Protein AF-A0AAD4E5P3-F1 (afdb_monomer_lite)

Secondary structure (DSSP, 8-state):
---PPPBHHHHHHHTT--HHHHHHHHHTT--BHHHHTT--HHHHHHTT--HHHHHHHHHHHHH-

pLDDT: mean 90.89, std 10.22, range [43.72, 96.88]

Organism: NCBI:txid1912939

Structure (mmCIF, N/CA/C/O backbone):
data_AF-A0AAD4E5P3-F1
#
_entry.id   AF-A0AAD4E5P3-F1
#
loop_
_atom_site.group_PDB
_atom_site.id
_atom_site.type_symbol
_atom_site.label_atom_id
_atom_site.label_alt_id
_atom_site.label_comp_id
_atom_site.label_asym_id
_atom_site.label_entity_id
_atom_site.label_seq_id
_atom_site.pdbx_PDB_ins_code
_atom_site.Cartn_x
_atom_site.Cartn_y
_atom_site.Cartn_z
_atom_site.occupancy
_atom_site.B_iso_or_equiv
_atom_site.auth_seq_id
_atom_site.auth_comp_id
_atom_site.auth_asym_id
_atom_site.auth_atom_id
_atom_site.pdbx_PDB_model_num
ATOM 1 N N . PRO A 1 1 ? 21.206 1.895 -3.385 1.00 43.72 1 PRO A N 1
ATOM 2 C CA . PRO A 1 1 ? 19.883 2.299 -3.908 1.00 43.72 1 PRO A CA 1
ATOM 3 C C . PRO A 1 1 ? 19.961 2.488 -5.429 1.00 43.72 1 PRO A C 1
ATOM 5 O O . PRO A 1 1 ? 20.259 3.577 -5.911 1.00 43.72 1 PRO A O 1
ATOM 8 N N . ASN A 1 2 ? 19.810 1.399 -6.183 1.00 48.66 2 ASN A N 1
ATOM 9 C CA . ASN A 1 2 ? 19.750 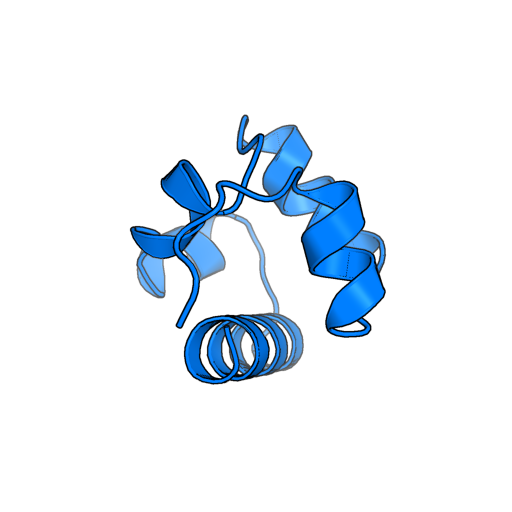1.483 -7.641 1.00 48.66 2 ASN A CA 1
ATOM 10 C C . ASN A 1 2 ? 18.315 1.866 -8.005 1.00 48.66 2 ASN A C 1
ATOM 12 O O . ASN A 1 2 ? 17.421 1.034 -7.901 1.00 48.66 2 ASN A O 1
ATOM 16 N 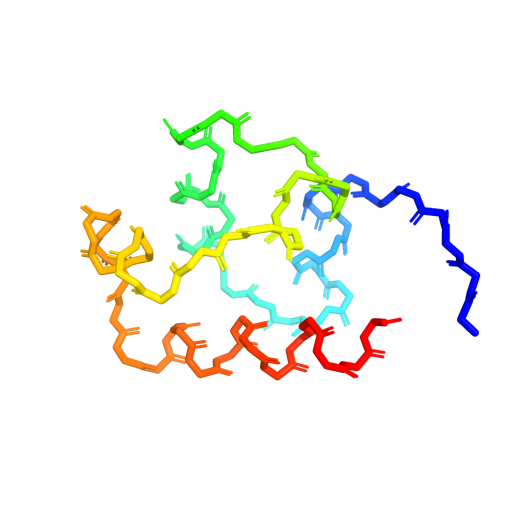N . GLY A 1 3 ? 18.109 3.132 -8.380 1.00 54.31 3 GLY A N 1
ATOM 17 C CA . GLY A 1 3 ? 16.828 3.709 -8.802 1.00 54.31 3 GLY A CA 1
ATOM 18 C C . GLY A 1 3 ? 16.344 3.192 -10.157 1.00 54.31 3 GLY A C 1
ATOM 19 O O . GLY A 1 3 ? 16.105 3.973 -11.073 1.00 54.31 3 GLY A O 1
ATOM 20 N N . LEU A 1 4 ? 16.234 1.873 -10.300 1.00 68.62 4 LEU A N 1
ATOM 21 C CA . LEU A 1 4 ? 15.513 1.257 -11.402 1.00 68.62 4 LEU A CA 1
ATOM 22 C C . LEU A 1 4 ? 14.030 1.275 -11.039 1.00 68.62 4 LEU A C 1
ATOM 24 O O . LEU A 1 4 ? 13.627 0.713 -10.020 1.00 68.62 4 LEU A O 1
ATOM 28 N N . SER A 1 5 ? 13.242 1.953 -11.873 1.00 83.56 5 SER A N 1
ATOM 29 C CA . SER A 1 5 ? 11.796 1.757 -11.941 1.00 83.56 5 SER A CA 1
ATOM 30 C C . SER A 1 5 ? 11.536 0.251 -12.022 1.00 83.56 5 SER A C 1
ATOM 32 O O . SER A 1 5 ? 12.025 -0.429 -12.928 1.00 83.56 5 SER A O 1
ATOM 34 N N . LEU A 1 6 ? 10.863 -0.278 -11.003 1.00 89.31 6 LEU A N 1
ATOM 35 C CA . LEU A 1 6 ? 10.430 -1.663 -10.960 1.00 89.31 6 LEU A CA 1
ATOM 36 C C . LEU A 1 6 ? 8.958 -1.696 -11.353 1.00 89.31 6 LEU A C 1
ATOM 38 O O . LEU A 1 6 ? 8.173 -0.923 -10.791 1.00 89.31 6 LEU A O 1
ATOM 42 N N . PRO A 1 7 ? 8.568 -2.612 -12.252 1.00 92.62 7 PRO A N 1
ATOM 43 C CA . PRO A 1 7 ? 7.171 -2.941 -12.464 1.00 92.62 7 PRO A CA 1
ATOM 44 C C . PRO A 1 7 ? 6.475 -3.248 -11.138 1.00 92.62 7 PRO A C 1
ATOM 46 O O . PRO A 1 7 ? 7.058 -3.848 -10.227 1.00 92.62 7 PRO A O 1
ATOM 49 N N . LEU A 1 8 ? 5.225 -2.809 -11.025 1.00 92.88 8 LEU A N 1
ATOM 50 C CA . LEU A 1 8 ? 4.462 -2.902 -9.787 1.00 92.88 8 LEU A CA 1
ATOM 51 C C . LEU A 1 8 ? 4.335 -4.343 -9.265 1.00 92.88 8 LEU A C 1
ATOM 53 O O . LEU A 1 8 ? 4.442 -4.578 -8.064 1.00 92.88 8 LEU A O 1
ATOM 57 N N . ASP A 1 9 ? 4.151 -5.309 -10.160 1.00 94.06 9 ASP A N 1
ATOM 58 C CA . ASP A 1 9 ? 4.061 -6.734 -9.837 1.00 94.06 9 ASP A CA 1
ATOM 59 C C . ASP A 1 9 ? 5.381 -7.282 -9.272 1.00 94.06 9 ASP A C 1
ATOM 61 O O . ASP A 1 9 ? 5.379 -8.006 -8.274 1.00 94.06 9 ASP A O 1
ATOM 65 N N . HIS A 1 10 ? 6.515 -6.878 -9.851 1.00 94.19 10 HIS A N 1
ATOM 66 C CA . HIS A 1 10 ? 7.842 -7.208 -9.336 1.00 94.19 10 HIS A CA 1
ATOM 67 C C . HIS A 1 10 ? 8.058 -6.622 -7.941 1.00 94.19 10 HIS A C 1
ATOM 69 O O . HIS A 1 10 ? 8.467 -7.343 -7.035 1.00 94.19 10 HIS A O 1
ATOM 75 N N . PHE A 1 11 ? 7.721 -5.345 -7.745 1.00 93.06 11 PHE A N 1
ATOM 76 C CA . PHE A 1 11 ? 7.822 -4.700 -6.439 1.00 93.06 11 PHE A CA 1
ATOM 77 C C . PHE A 1 11 ? 6.952 -5.404 -5.389 1.00 93.06 11 PHE A C 1
ATOM 79 O O . PHE A 1 11 ? 7.433 -5.753 -4.311 1.00 93.06 11 PHE A O 1
ATOM 86 N N . CYS A 1 12 ? 5.684 -5.679 -5.699 1.00 94.69 12 CYS A N 1
ATOM 87 C CA . CYS A 1 12 ? 4.801 -6.382 -4.772 1.00 94.69 12 CYS A CA 1
ATOM 88 C C . CYS A 1 12 ? 5.334 -7.775 -4.411 1.00 94.69 12 CYS A C 1
ATOM 90 O O . CYS A 1 12 ? 5.289 -8.148 -3.238 1.00 94.69 12 CYS A O 1
ATOM 92 N N . ARG A 1 13 ? 5.898 -8.512 -5.375 1.00 94.75 13 ARG A N 1
ATOM 93 C CA . ARG A 1 13 ? 6.500 -9.827 -5.125 1.00 94.75 13 ARG A CA 1
ATOM 94 C C . ARG A 1 13 ? 7.756 -9.742 -4.257 1.00 94.75 13 ARG A C 1
ATOM 96 O O . ARG A 1 13 ? 7.864 -10.489 -3.288 1.00 94.75 13 ARG A O 1
ATOM 103 N N . ASP A 1 14 ? 8.679 -8.840 -4.578 1.00 94.56 14 ASP A N 1
ATOM 104 C CA . ASP A 1 14 ? 9.980 -8.735 -3.903 1.00 94.56 14 ASP A CA 1
ATOM 105 C C 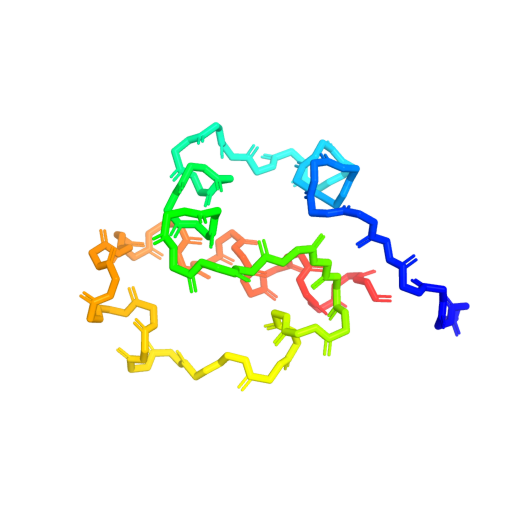. ASP A 1 14 ? 9.836 -8.334 -2.426 1.00 94.56 14 ASP A C 1
ATOM 107 O O . ASP A 1 14 ? 10.616 -8.774 -1.580 1.00 94.56 14 ASP A O 1
ATOM 111 N N . TYR A 1 15 ? 8.795 -7.562 -2.095 1.00 93.88 15 TYR A N 1
ATOM 112 C CA . TYR A 1 15 ? 8.490 -7.141 -0.724 1.00 93.88 15 TYR A CA 1
ATOM 113 C C . TYR A 1 15 ? 7.343 -7.926 -0.069 1.00 93.88 15 TYR A C 1
ATOM 115 O O . TYR A 1 15 ? 6.871 -7.535 1.000 1.00 93.88 15 TYR A O 1
ATOM 123 N N . ASN A 1 16 ? 6.910 -9.041 -0.674 1.00 93.56 16 ASN A N 1
ATOM 124 C CA . ASN A 1 16 ? 5.851 -9.918 -0.161 1.00 93.56 16 ASN A CA 1
ATOM 125 C C . ASN A 1 16 ? 4.557 -9.156 0.209 1.00 93.56 16 ASN A C 1
ATOM 127 O O . ASN A 1 16 ? 3.934 -9.398 1.247 1.00 93.56 16 ASN A O 1
ATOM 131 N N . LEU A 1 17 ? 4.181 -8.185 -0.627 1.00 94.62 17 LEU A N 1
ATOM 132 C CA . LEU A 1 17 ? 2.914 -7.469 -0.525 1.00 94.62 17 LEU A CA 1
ATOM 133 C C . LEU A 1 17 ? 1.786 -8.367 -1.037 1.00 94.62 17 LEU A C 1
ATOM 135 O O . LEU A 1 17 ? 1.968 -9.150 -1.965 1.00 94.62 17 LEU A O 1
ATOM 139 N N . SER A 1 18 ? 0.609 -8.259 -0.425 1.00 93.69 18 SER A N 1
ATOM 140 C CA . SER A 1 18 ? -0.532 -9.088 -0.811 1.00 93.69 18 SER A CA 1
ATOM 141 C C . SER A 1 18 ? -1.054 -8.733 -2.206 1.00 93.69 18 SER A C 1
ATOM 143 O O . SER A 1 18 ? -1.003 -7.575 -2.624 1.00 93.69 18 SER A O 1
ATOM 145 N N . ASP A 1 19 ? -1.687 -9.699 -2.876 1.00 93.25 19 ASP A N 1
ATOM 146 C CA . ASP A 1 19 ? -2.374 -9.469 -4.159 1.00 93.25 19 ASP A CA 1
ATOM 147 C C . ASP A 1 19 ? -3.448 -8.374 -4.059 1.00 93.25 19 ASP A C 1
ATOM 149 O O . ASP A 1 19 ? -3.727 -7.663 -5.023 1.00 93.25 19 ASP A O 1
ATOM 153 N N . GLY A 1 20 ? -4.028 -8.187 -2.868 1.00 95.44 20 GLY A N 1
ATOM 154 C CA . GLY A 1 20 ? -4.966 -7.099 -2.598 1.00 95.44 20 GLY A CA 1
ATOM 155 C C . GLY A 1 20 ? -4.328 -5.710 -2.694 1.00 95.44 20 GLY A C 1
ATOM 156 O O . GLY A 1 20 ? -4.987 -4.777 -3.146 1.00 95.44 20 GLY A O 1
ATOM 157 N N . ILE A 1 21 ? -3.056 -5.562 -2.310 1.00 95.62 21 ILE A N 1
ATOM 158 C CA . ILE A 1 21 ? -2.302 -4.311 -2.480 1.00 95.62 21 ILE A CA 1
ATOM 159 C C . ILE A 1 21 ? -2.017 -4.070 -3.963 1.00 95.62 21 ILE A C 1
ATOM 161 O O . ILE A 1 21 ? -2.289 -2.974 -4.450 1.00 95.62 21 ILE A O 1
ATOM 165 N N . LEU A 1 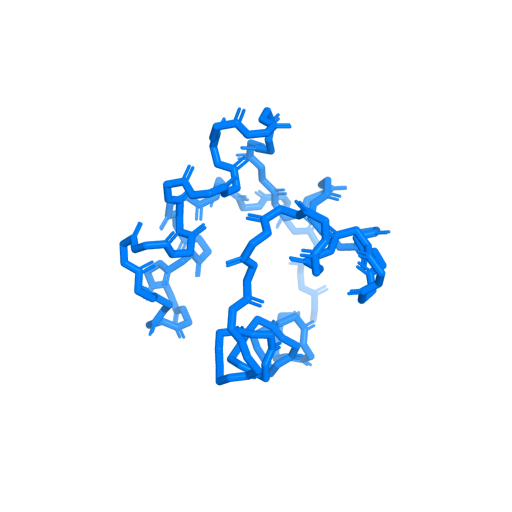22 ? -1.533 -5.094 -4.67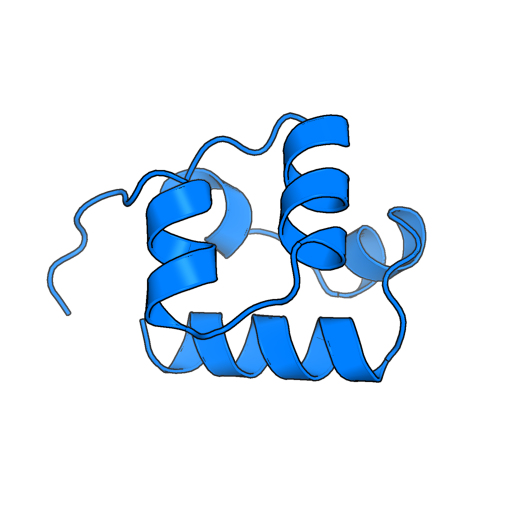6 1.00 95.75 22 LEU A N 1
ATOM 166 C CA . LEU A 1 22 ? -1.271 -5.022 -6.117 1.00 95.75 22 LEU A CA 1
ATOM 167 C C . LEU A 1 22 ? -2.531 -4.607 -6.886 1.00 95.75 22 LEU A C 1
ATOM 169 O O . LEU A 1 22 ? -2.499 -3.633 -7.630 1.00 95.75 22 LEU A O 1
ATOM 173 N N . THR A 1 23 ? -3.654 -5.283 -6.630 1.00 96.00 23 THR A N 1
ATOM 174 C CA . THR A 1 23 ? -4.941 -5.005 -7.288 1.00 96.00 23 THR A CA 1
ATOM 175 C C . THR A 1 23 ? -5.375 -3.558 -7.068 1.00 96.00 23 THR A C 1
ATOM 177 O O . THR A 1 23 ? -5.660 -2.856 -8.028 1.00 96.00 23 THR A O 1
ATOM 180 N N . LYS A 1 24 ? -5.342 -3.059 -5.823 1.00 96.56 24 LYS A N 1
ATOM 181 C CA . LYS A 1 24 ? -5.737 -1.671 -5.523 1.00 96.56 24 LYS A CA 1
ATOM 182 C C . LYS A 1 24 ? -4.844 -0.640 -6.209 1.00 96.56 24 LYS A C 1
ATOM 184 O O . LYS A 1 24 ? -5.336 0.404 -6.630 1.00 96.56 24 LYS A O 1
ATOM 189 N N . LEU A 1 25 ? -3.541 -0.900 -6.290 1.00 95.44 25 LEU A N 1
ATOM 190 C CA . LEU A 1 25 ? -2.603 -0.021 -6.987 1.00 95.44 25 LEU A CA 1
ATOM 191 C C . LEU A 1 25 ? -2.884 -0.029 -8.497 1.00 95.44 25 LEU A C 1
ATOM 193 O O . LEU A 1 25 ? -3.011 1.036 -9.099 1.00 95.44 25 LEU A O 1
ATOM 197 N N . SER A 1 26 ? -3.066 -1.206 -9.096 1.00 94.62 26 SER A N 1
ATOM 198 C CA . SER A 1 26 ? -3.394 -1.337 -10.519 1.00 94.62 26 SER A CA 1
ATOM 199 C C . SER A 1 26 ? -4.746 -0.711 -10.881 1.00 94.62 26 SER A C 1
ATOM 201 O O . SER A 1 26 ? -4.826 -0.002 -11.881 1.00 94.62 26 SER A O 1
ATOM 203 N N . ASP A 1 27 ? -5.775 -0.879 -10.046 1.00 96.00 27 ASP A N 1
ATOM 204 C CA . ASP A 1 27 ? -7.109 -0.288 -10.243 1.00 96.00 27 ASP A CA 1
ATOM 205 C C . ASP A 1 27 ? -7.088 1.251 -10.223 1.00 96.00 27 ASP A C 1
ATOM 207 O O . ASP A 1 27 ? -7.963 1.896 -10.798 1.00 96.00 27 ASP A O 1
ATOM 211 N N . ASN A 1 28 ? -6.073 1.848 -9.591 1.00 94.75 28 ASN A N 1
ATOM 212 C CA . ASN A 1 28 ? -5.853 3.296 -9.559 1.00 94.75 28 ASN A CA 1
ATOM 213 C C . ASN A 1 28 ? -4.785 3.765 -10.565 1.00 94.75 28 ASN A C 1
ATOM 215 O O . ASN A 1 28 ? -4.358 4.916 -10.523 1.00 94.75 28 ASN A O 1
ATOM 219 N N . GLY A 1 29 ? -4.362 2.894 -11.485 1.00 93.62 29 GLY A N 1
ATOM 220 C CA . GLY A 1 29 ? -3.476 3.250 -12.594 1.00 93.62 29 GLY A CA 1
ATOM 221 C C . GLY A 1 29 ? -1.987 3.314 -12.251 1.00 93.62 29 GLY A C 1
ATOM 222 O O . GLY A 1 29 ? -1.208 3.802 -13.068 1.00 93.62 29 GLY A O 1
ATOM 223 N N . TYR A 1 30 ? -1.563 2.818 -11.085 1.00 93.44 30 TYR A N 1
ATOM 224 C CA . TYR A 1 30 ? -0.141 2.719 -10.761 1.00 93.44 30 TYR A CA 1
ATOM 225 C C . TYR A 1 30 ? 0.510 1.561 -11.525 1.00 93.44 30 TYR A C 1
ATOM 227 O O . TYR A 1 30 ? -0.007 0.443 -11.545 1.00 93.44 30 TYR A O 1
ATOM 235 N N . THR A 1 31 ? 1.669 1.822 -12.130 1.00 91.00 31 THR A N 1
ATOM 236 C CA . THR A 1 31 ? 2.365 0.858 -13.004 1.00 91.00 31 THR A CA 1
ATOM 237 C C . THR A 1 31 ? 3.737 0.431 -12.491 1.00 91.00 31 THR A C 1
ATOM 239 O O . THR A 1 31 ? 4.236 -0.620 -12.893 1.00 91.00 31 THR A O 1
ATOM 242 N N . GLY A 1 32 ? 4.342 1.201 -11.586 1.00 91.50 32 GLY A N 1
ATOM 243 C CA . GLY A 1 32 ? 5.708 0.951 -11.133 1.00 91.50 32 GLY A CA 1
ATOM 244 C C . GLY A 1 32 ? 6.153 1.819 -9.960 1.00 91.50 32 GLY A C 1
ATOM 245 O O . GLY A 1 32 ? 5.430 2.717 -9.511 1.00 91.50 32 GLY A O 1
ATOM 246 N N . THR A 1 33 ? 7.354 1.537 -9.450 1.00 90.75 33 THR A N 1
ATOM 247 C CA . THR A 1 33 ? 7.923 2.200 -8.263 1.00 90.75 33 THR A CA 1
ATOM 248 C C . THR A 1 33 ? 8.095 3.710 -8.419 1.00 90.75 33 THR A C 1
ATOM 250 O O . THR A 1 33 ? 8.010 4.441 -7.436 1.00 90.75 33 THR A O 1
ATOM 253 N N . GLU A 1 34 ? 8.263 4.197 -9.647 1.00 89.44 34 GLU A N 1
ATOM 254 C CA . GLU A 1 34 ? 8.394 5.613 -10.000 1.00 89.44 34 GLU A CA 1
ATOM 255 C C . GLU A 1 34 ? 7.119 6.431 -9.779 1.00 89.44 34 GLU A C 1
ATOM 257 O O . GLU A 1 34 ? 7.201 7.645 -9.630 1.00 89.44 34 GLU A O 1
ATOM 262 N N . THR A 1 35 ? 5.948 5.789 -9.747 1.00 89.19 35 THR A N 1
ATOM 263 C CA . THR A 1 35 ? 4.673 6.471 -9.471 1.00 89.19 35 THR A CA 1
ATOM 264 C C . THR A 1 35 ? 4.232 6.261 -8.030 1.00 89.19 35 THR A C 1
ATOM 266 O O . THR A 1 35 ? 3.810 7.210 -7.370 1.00 89.19 35 THR A O 1
ATOM 269 N N . ILE A 1 36 ? 4.387 5.045 -7.496 1.00 91.44 36 ILE A N 1
ATOM 270 C CA . ILE A 1 36 ? 3.922 4.739 -6.136 1.00 91.44 36 ILE A CA 1
ATOM 271 C C . ILE A 1 36 ? 4.757 5.423 -5.044 1.00 91.44 36 ILE A C 1
ATOM 273 O O . ILE A 1 36 ? 4.250 5.639 -3.947 1.00 91.44 36 ILE A O 1
ATOM 277 N N . CYS A 1 37 ? 6.015 5.795 -5.313 1.00 89.25 37 CYS A N 1
ATOM 278 C CA . CYS A 1 37 ? 6.878 6.452 -4.323 1.00 89.25 37 CYS A CA 1
ATOM 279 C C . CYS A 1 37 ? 6.394 7.855 -3.915 1.00 89.25 37 CYS A C 1
ATOM 281 O O . CYS A 1 37 ? 6.809 8.366 -2.875 1.00 89.25 37 CYS A O 1
ATOM 283 N N . TYR A 1 38 ? 5.495 8.453 -4.701 1.00 88.88 38 TYR A N 1
ATOM 284 C CA . TYR A 1 38 ? 4.887 9.752 -4.420 1.00 88.88 38 TYR A CA 1
ATOM 285 C C . TYR A 1 38 ? 3.544 9.657 -3.685 1.00 88.88 38 TYR A C 1
ATOM 287 O O . TYR A 1 38 ? 2.991 10.693 -3.323 1.00 88.88 38 TYR A O 1
ATOM 295 N N . ILE A 1 39 ? 3.026 8.447 -3.440 1.00 92.62 39 ILE A N 1
ATOM 296 C CA . ILE A 1 39 ? 1.713 8.267 -2.815 1.00 92.62 39 ILE A CA 1
ATOM 297 C C . ILE A 1 39 ? 1.715 8.758 -1.363 1.00 92.62 39 ILE A C 1
ATOM 299 O O . ILE A 1 39 ? 2.547 8.375 -0.533 1.00 92.62 39 ILE A O 1
ATOM 303 N N . LEU A 1 40 ? 0.702 9.546 -1.021 1.00 93.19 40 LEU A N 1
ATOM 304 C CA . LEU A 1 40 ? 0.417 10.009 0.326 1.00 93.19 40 LEU A CA 1
ATOM 305 C C . LEU A 1 40 ? -0.434 8.999 1.104 1.00 93.19 40 LEU A C 1
ATOM 307 O O . LEU A 1 40 ? -1.289 8.291 0.578 1.00 93.19 40 LEU A O 1
ATOM 311 N N . ILE A 1 41 ? -0.274 8.988 2.430 1.00 92.75 41 ILE A N 1
ATOM 312 C CA . ILE A 1 41 ? -1.076 8.122 3.314 1.00 92.75 41 ILE A CA 1
ATOM 313 C C . ILE A 1 41 ? -2.580 8.426 3.199 1.00 92.75 41 ILE A C 1
ATOM 315 O O . ILE A 1 41 ? -3.395 7.525 3.386 1.00 92.75 41 ILE A O 1
ATOM 319 N N . SER A 1 42 ? -2.958 9.679 2.934 1.00 95.50 42 SER A N 1
ATOM 320 C CA . SER A 1 42 ? -4.353 10.060 2.688 1.00 95.50 42 SER A CA 1
ATOM 321 C C . SER A 1 42 ? -4.906 9.389 1.433 1.00 95.50 42 SER A C 1
ATOM 323 O O . SER A 1 42 ? -5.971 8.788 1.513 1.00 95.50 42 SER A O 1
ATOM 325 N N . GLU A 1 43 ? -4.147 9.388 0.338 1.00 95.06 43 GLU A N 1
ATOM 326 C CA . GLU A 1 43 ? -4.534 8.743 -0.923 1.00 95.06 43 GLU A CA 1
ATOM 327 C C . GLU A 1 43 ? -4.690 7.229 -0.728 1.00 95.06 43 GLU A C 1
ATOM 329 O O . GLU A 1 43 ? -5.697 6.653 -1.124 1.00 95.06 43 GLU A O 1
ATOM 334 N N . LEU A 1 44 ? -3.791 6.580 0.027 1.00 94.94 44 LEU A N 1
ATOM 335 C CA . LEU A 1 44 ? -3.951 5.155 0.369 1.00 94.94 44 LEU A CA 1
ATOM 336 C C . LEU A 1 44 ? -5.254 4.860 1.118 1.00 94.94 44 LEU A C 1
ATOM 338 O O . LEU A 1 44 ? -5.877 3.819 0.904 1.00 94.94 44 LEU A O 1
ATOM 342 N N . LYS A 1 45 ? -5.680 5.760 2.008 1.00 95.62 45 LYS A N 1
ATOM 343 C CA . LYS A 1 45 ? -6.960 5.610 2.712 1.00 95.62 45 LYS A CA 1
ATOM 344 C C . LYS A 1 45 ? -8.143 5.789 1.762 1.00 95.62 45 LYS A C 1
ATOM 346 O O . LYS A 1 45 ? -9.102 5.032 1.878 1.00 95.62 45 LYS A O 1
ATOM 351 N N . GLU A 1 46 ? -8.067 6.739 0.834 1.00 95.81 46 GLU A N 1
ATOM 352 C CA . GLU A 1 46 ? -9.087 6.964 -0.203 1.00 95.81 46 GLU A CA 1
ATOM 353 C C . GLU A 1 46 ? -9.218 5.756 -1.143 1.00 95.81 46 GLU A C 1
ATOM 355 O O . GLU A 1 46 ? -10.328 5.371 -1.501 1.00 95.81 46 GLU A O 1
ATOM 360 N N . MET A 1 47 ? -8.109 5.067 -1.424 1.00 94.44 47 MET A N 1
ATOM 361 C CA . MET A 1 47 ? -8.060 3.808 -2.180 1.00 94.44 47 MET A CA 1
ATOM 362 C C . MET A 1 47 ? -8.566 2.582 -1.390 1.00 94.44 47 MET A C 1
ATOM 364 O O . MET A 1 47 ? -8.517 1.453 -1.881 1.00 94.44 47 MET A O 1
ATOM 368 N N . GLY A 1 48 ? -9.006 2.753 -0.139 1.00 95.62 48 GLY A N 1
ATOM 369 C CA . GLY A 1 48 ? -9.524 1.658 0.685 1.00 95.62 48 GLY A CA 1
ATOM 370 C C . GLY A 1 48 ? -8.450 0.721 1.251 1.00 95.62 48 GLY A C 1
ATOM 371 O O . GLY A 1 48 ? -8.739 -0.443 1.559 1.00 95.62 48 GLY A O 1
ATOM 372 N N . PHE A 1 49 ? -7.204 1.185 1.408 1.00 96.88 49 PHE A N 1
ATOM 373 C CA . PHE A 1 49 ? -6.190 0.419 2.133 1.00 96.88 49 PHE A CA 1
ATOM 374 C C . PHE A 1 49 ? -6.516 0.347 3.626 1.00 96.88 49 PHE A C 1
ATOM 376 O O . PHE A 1 49 ? -6.810 1.342 4.292 1.00 96.88 49 PHE A O 1
ATOM 383 N N . LYS A 1 50 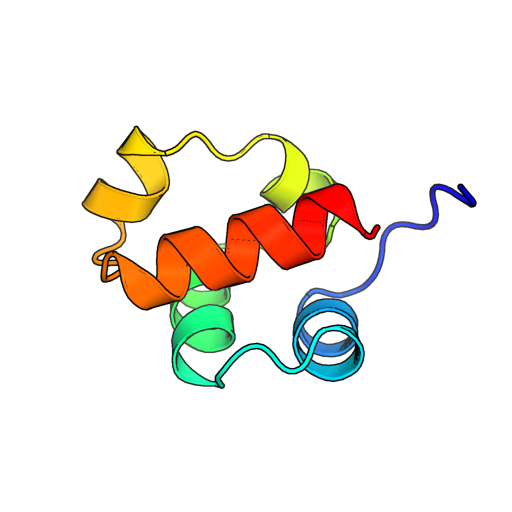? -6.385 -0.853 4.186 1.00 96.62 50 LYS A N 1
ATOM 384 C CA . LYS A 1 50 ? -6.435 -1.110 5.624 1.00 96.62 50 LYS A CA 1
ATOM 385 C C . LYS A 1 50 ? -5.118 -0.693 6.270 1.00 96.62 50 LYS A C 1
ATOM 387 O O . LYS A 1 50 ? -4.063 -0.718 5.644 1.00 96.62 50 LYS A O 1
ATOM 392 N N . LEU A 1 51 ? -5.150 -0.407 7.570 1.00 96.56 51 LEU A N 1
ATOM 393 C CA . LEU A 1 51 ? -3.967 0.048 8.316 1.00 96.56 51 LEU A CA 1
ATOM 394 C C . LEU A 1 51 ? -2.760 -0.903 8.194 1.00 96.56 51 LEU A C 1
ATOM 396 O O . LEU A 1 51 ? -1.634 -0.433 8.059 1.00 96.56 51 LEU A O 1
ATOM 400 N N . GLY A 1 52 ? -2.991 -2.221 8.190 1.00 96.19 52 GLY A N 1
ATOM 401 C CA . GLY A 1 52 ? -1.929 -3.215 7.993 1.00 96.19 52 GLY A CA 1
ATOM 402 C C . GLY A 1 52 ? -1.320 -3.189 6.586 1.00 96.19 52 GLY A C 1
ATOM 403 O O . GLY A 1 52 ? -0.108 -3.307 6.443 1.00 96.19 52 GLY A O 1
ATOM 404 N N . GLU A 1 53 ? -2.138 -2.955 5.557 1.00 96.12 53 GLU A N 1
ATOM 405 C CA . GLU A 1 53 ? -1.674 -2.825 4.169 1.00 96.12 53 GLU A CA 1
ATOM 406 C C . GLU A 1 53 ? -0.863 -1.534 3.982 1.00 96.12 53 GLU A C 1
ATOM 408 O O . GLU A 1 53 ? 0.196 -1.554 3.360 1.00 96.12 53 GLU A O 1
ATOM 413 N N . ILE A 1 54 ? -1.306 -0.425 4.593 1.00 95.81 54 ILE A N 1
ATOM 414 C CA . ILE A 1 54 ? -0.556 0.843 4.619 1.00 95.81 54 ILE A CA 1
ATOM 415 C C . ILE A 1 54 ? 0.804 0.642 5.295 1.00 95.81 54 ILE A C 1
ATOM 417 O O . ILE A 1 54 ? 1.823 1.111 4.791 1.00 95.81 54 ILE A O 1
ATOM 421 N N . ALA A 1 55 ? 0.841 -0.051 6.435 1.00 95.69 55 ALA A N 1
ATOM 422 C CA . ALA A 1 55 ? 2.088 -0.329 7.140 1.00 95.69 55 ALA A CA 1
ATOM 423 C C . ALA A 1 55 ? 3.048 -1.180 6.291 1.00 95.69 55 ALA A C 1
ATOM 425 O O . ALA A 1 55 ? 4.227 -0.837 6.197 1.00 95.69 55 ALA A O 1
ATOM 426 N N . ALA A 1 56 ? 2.541 -2.229 5.635 1.00 95.31 56 ALA A N 1
ATOM 427 C CA . ALA A 1 56 ? 3.324 -3.086 4.746 1.00 95.31 56 ALA A CA 1
ATOM 428 C C . ALA A 1 56 ? 3.908 -2.303 3.558 1.00 95.31 56 ALA A C 1
ATOM 430 O O . ALA A 1 56 ? 5.108 -2.373 3.307 1.00 95.31 56 ALA A O 1
ATOM 431 N N . MET A 1 57 ? 3.096 -1.478 2.891 1.00 94.00 57 MET A N 1
ATOM 432 C CA . MET A 1 57 ? 3.552 -0.610 1.800 1.00 94.00 57 MET A CA 1
ATOM 433 C C . MET A 1 57 ? 4.640 0.367 2.235 1.00 94.00 57 MET A C 1
ATOM 435 O O . MET A 1 57 ? 5.667 0.490 1.574 1.00 94.00 57 MET A O 1
ATOM 439 N N . ARG A 1 58 ? 4.454 1.040 3.376 1.00 93.12 58 ARG A N 1
ATOM 440 C CA . ARG A 1 58 ? 5.460 1.978 3.893 1.00 93.12 58 ARG A CA 1
ATOM 441 C C . ARG A 1 58 ? 6.762 1.281 4.270 1.00 93.12 58 ARG A C 1
ATOM 443 O O . ARG A 1 58 ? 7.826 1.869 4.101 1.00 93.12 58 ARG A O 1
ATOM 450 N N . ALA A 1 59 ? 6.685 0.059 4.794 1.00 93.44 59 ALA A N 1
ATOM 451 C CA . ALA A 1 59 ? 7.866 -0.748 5.066 1.00 93.44 59 ALA A CA 1
ATOM 452 C C . ALA A 1 59 ? 8.595 -1.106 3.762 1.00 93.44 59 ALA A C 1
ATOM 454 O O . ALA A 1 59 ? 9.796 -0.868 3.671 1.00 93.44 59 ALA A O 1
ATOM 455 N N . ALA A 1 60 ? 7.867 -1.569 2.740 1.00 93.06 60 ALA A N 1
ATOM 456 C CA . ALA A 1 60 ? 8.421 -1.879 1.423 1.00 93.06 60 ALA A CA 1
ATOM 457 C C . ALA A 1 60 ? 9.109 -0.662 0.780 1.00 93.06 60 ALA A C 1
ATOM 459 O O . ALA A 1 60 ? 10.277 -0.745 0.413 1.00 93.06 60 ALA A O 1
ATOM 460 N N . MET A 1 61 ? 8.445 0.500 0.754 1.00 89.56 61 MET A N 1
ATOM 461 C CA . MET A 1 61 ? 9.006 1.750 0.212 1.00 89.56 61 MET A CA 1
ATOM 462 C C . MET A 1 61 ? 10.241 2.251 0.967 1.00 89.56 61 MET A C 1
ATOM 464 O O . MET A 1 61 ? 11.061 2.951 0.392 1.00 89.56 61 MET A O 1
ATOM 468 N N . LYS A 1 62 ? 10.370 1.941 2.262 1.00 89.62 62 LYS A N 1
ATOM 469 C CA . LYS A 1 62 ? 11.554 2.307 3.052 1.00 89.62 62 LYS A CA 1
ATOM 470 C C . LYS A 1 62 ? 12.737 1.368 2.790 1.00 89.62 62 LYS A C 1
ATOM 472 O O . LYS A 1 62 ? 13.881 1.759 3.012 1.00 89.62 62 LYS A O 1
ATOM 477 N N . CYS A 1 63 ? 12.456 0.122 2.417 1.00 86.81 63 CYS A N 1
ATOM 478 C CA . CYS A 1 63 ? 13.462 -0.895 2.124 1.00 86.81 63 CYS A CA 1
ATOM 479 C C . CYS A 1 63 ? 13.946 -0.867 0.666 1.00 86.81 63 CYS A C 1
ATOM 481 O O . CYS A 1 63 ? 15.009 -1.421 0.389 1.00 86.81 63 CYS A O 1
ATOM 483 N N . TRP A 1 64 ? 13.167 -0.276 -0.239 1.00 85.62 64 TRP A N 1
ATOM 484 C CA . TRP A 1 64 ? 13.525 0.006 -1.631 1.00 85.62 64 TRP A CA 1
ATOM 485 C C . TRP A 1 64 ? 14.419 1.246 -1.740 1.00 85.62 64 TRP A C 1
ATOM 487 O O . TRP A 1 64 ? 15.477 1.154 -2.409 1.00 85.62 64 TRP A O 1
#

Radius of gyration: 10.6 Å; chains: 1; bounding box: 29×20×21 Å

Sequence (64 aa):
PNGLSLPLDHFCRDYNLSDGILTKLSDNGYTGTETICYILISELKEMGFKLGEIAAMRAAMKCW

Foldseek 3Di:
DPPDWDFLVRLCVVLVQDVVLSVLCVVVPHTTPVPCLPDDPVVCVVSVDDPVNSVSSVVSSVVD